Protein AF-L7X9Y3-F1 (afdb_monomer_lite)

pLDDT: mean 96.16, std 3.55, range [71.06, 98.62]

Structure (mmCIF, N/CA/C/O backbone):
data_AF-L7X9Y3-F1
#
_entry.id   AF-L7X9Y3-F1
#
loop_
_atom_site.group_PDB
_atom_site.id
_atom_site.type_symbol
_atom_site.label_atom_id
_atom_site.label_alt_id
_atom_site.label_comp_id
_atom_site.label_asym_id
_atom_site.label_entity_id
_atom_site.label_seq_id
_atom_site.pdbx_PDB_ins_code
_atom_site.Cartn_x
_atom_site.Cartn_y
_atom_site.Cartn_z
_atom_site.occupancy
_atom_site.B_iso_or_equiv
_atom_site.auth_seq_id
_atom_site.auth_comp_id
_atom_site.auth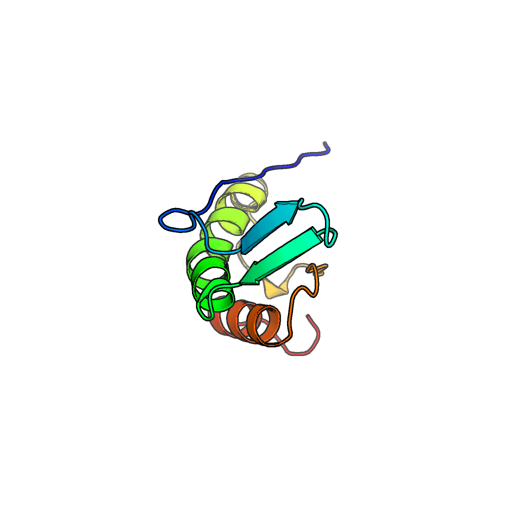_asym_id
_atom_site.auth_atom_id
_atom_site.pdbx_PDB_model_num
ATOM 1 N N . MET A 1 1 ? -12.412 19.292 9.569 1.00 71.06 1 MET A N 1
ATOM 2 C CA . MET A 1 1 ? -10.936 19.285 9.474 1.00 71.06 1 MET A CA 1
ATOM 3 C C . MET A 1 1 ? -10.571 18.357 8.327 1.00 71.06 1 MET A C 1
ATOM 5 O O . MET A 1 1 ? -11.237 17.340 8.194 1.00 71.06 1 MET A O 1
ATOM 9 N N . VAL A 1 2 ? -9.606 18.721 7.484 1.00 83.88 2 VAL A N 1
ATOM 10 C CA . VAL A 1 2 ? -9.106 17.878 6.384 1.00 83.88 2 VAL A CA 1
ATOM 11 C C . VAL A 1 2 ? -7.616 17.672 6.638 1.00 83.88 2 VAL A C 1
ATOM 13 O O . VAL A 1 2 ? -6.923 18.651 6.914 1.00 83.88 2 VAL A O 1
ATOM 16 N N . SER A 1 3 ? -7.142 16.429 6.602 1.00 88.56 3 SER A N 1
ATOM 17 C CA . SER A 1 3 ? -5.735 16.073 6.810 1.00 88.56 3 SER A CA 1
ATOM 18 C C . SER A 1 3 ? -5.248 15.134 5.708 1.00 88.56 3 SER A C 1
ATOM 20 O O . SER A 1 3 ? -6.030 14.404 5.102 1.00 88.56 3 SER A O 1
ATOM 22 N N . ALA A 1 4 ? -3.944 15.176 5.448 1.00 91.88 4 ALA A N 1
ATOM 23 C CA . ALA A 1 4 ? -3.242 14.258 4.564 1.00 91.88 4 ALA A CA 1
ATOM 24 C C . ALA A 1 4 ? -1.866 13.961 5.171 1.00 91.88 4 ALA A C 1
ATOM 26 O O . ALA A 1 4 ? -1.262 14.837 5.794 1.00 91.88 4 ALA A O 1
ATOM 27 N N . ALA A 1 5 ? -1.386 12.735 4.992 1.00 91.81 5 ALA A N 1
ATOM 28 C CA . ALA A 1 5 ? -0.078 12.292 5.452 1.00 91.81 5 ALA A CA 1
ATOM 29 C C . ALA A 1 5 ? 0.581 11.431 4.372 1.00 91.81 5 ALA A C 1
ATOM 31 O O . ALA A 1 5 ? -0.099 10.816 3.551 1.00 91.81 5 ALA A O 1
ATOM 32 N N . GLN A 1 6 ? 1.909 11.400 4.379 1.00 94.94 6 GLN A N 1
ATOM 33 C CA . GLN A 1 6 ? 2.717 10.546 3.517 1.00 94.94 6 GLN A CA 1
ATOM 34 C C . GLN A 1 6 ? 3.980 10.134 4.266 1.00 94.94 6 GLN A C 1
ATOM 36 O O . GLN A 1 6 ? 4.424 10.835 5.176 1.00 94.94 6 GLN A O 1
ATOM 41 N N . THR A 1 7 ? 4.578 9.022 3.858 1.00 95.94 7 THR A N 1
ATOM 42 C CA . THR A 1 7 ? 5.838 8.538 4.418 1.00 95.94 7 THR A CA 1
ATOM 43 C C . THR A 1 7 ? 6.673 7.872 3.329 1.00 95.94 7 THR A C 1
ATOM 45 O O . THR A 1 7 ? 6.128 7.393 2.334 1.00 95.94 7 THR A O 1
ATOM 48 N N . ILE A 1 8 ? 7.991 7.848 3.518 1.00 97.31 8 ILE A N 1
ATOM 49 C CA . ILE A 1 8 ? 8.905 7.023 2.724 1.00 97.31 8 ILE A CA 1
ATOM 50 C C . ILE A 1 8 ? 9.077 5.715 3.490 1.00 97.31 8 ILE A C 1
ATOM 52 O O . ILE A 1 8 ? 9.397 5.729 4.681 1.00 97.31 8 ILE A O 1
ATOM 56 N N . LEU A 1 9 ? 8.825 4.584 2.830 1.00 97.69 9 LEU A N 1
ATOM 57 C CA . LEU A 1 9 ? 8.921 3.289 3.491 1.00 97.69 9 LEU A CA 1
ATOM 58 C C . LEU A 1 9 ? 10.394 2.956 3.779 1.00 97.69 9 LEU A C 1
ATOM 60 O O . LEU A 1 9 ? 11.244 3.173 2.912 1.00 97.69 9 LEU A O 1
ATOM 64 N N . PRO A 1 10 ? 10.719 2.421 4.967 1.00 96.31 10 PRO A N 1
ATOM 65 C CA . PRO A 1 10 ? 12.067 1.941 5.238 1.00 96.31 10 PRO A CA 1
ATOM 66 C C . PRO A 1 10 ? 12.433 0.824 4.255 1.00 96.31 10 PRO A C 1
ATOM 68 O O . PRO A 1 10 ? 11.573 0.023 3.881 1.00 96.31 10 PRO A O 1
ATOM 71 N N . ASP A 1 11 ? 13.706 0.779 3.860 1.00 95.69 11 ASP A N 1
ATOM 72 C CA . ASP A 1 11 ? 14.269 -0.234 2.958 1.00 95.69 11 ASP A CA 1
ATOM 73 C C . ASP A 1 11 ? 13.584 -0.294 1.573 1.00 95.69 11 ASP A C 1
ATOM 75 O O . ASP A 1 11 ? 13.546 -1.350 0.942 1.00 95.69 11 ASP A O 1
ATOM 79 N N . SER A 1 12 ? 13.011 0.824 1.103 1.00 97.00 12 SER A N 1
ATOM 80 C CA . SER A 1 12 ? 12.272 0.891 -0.173 1.00 97.00 12 SER A CA 1
ATOM 81 C C . SER A 1 12 ? 13.019 1.569 -1.322 1.00 97.00 12 SER A C 1
ATOM 83 O O . SER A 1 12 ? 12.482 1.654 -2.430 1.00 97.00 12 SER A O 1
ATOM 85 N N . ASP A 1 13 ? 14.249 2.031 -1.089 1.00 96.00 13 ASP A N 1
ATOM 86 C CA . ASP A 1 13 ? 15.091 2.640 -2.116 1.00 96.00 13 ASP A CA 1
ATOM 87 C C . ASP A 1 13 ? 15.235 1.715 -3.336 1.00 96.00 13 ASP A C 1
ATOM 89 O O . ASP A 1 13 ? 15.597 0.543 -3.222 1.00 96.0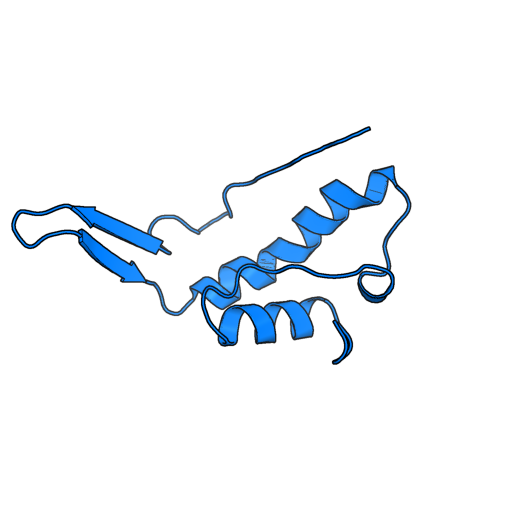0 13 ASP A O 1
ATOM 93 N N . GLY A 1 14 ? 14.917 2.244 -4.518 1.00 95.44 14 GLY A N 1
ATOM 94 C CA . GLY A 1 14 ? 14.972 1.510 -5.783 1.00 95.44 14 GLY A CA 1
ATOM 95 C C . GLY A 1 14 ? 13.883 0.449 -5.985 1.00 95.44 14 GLY A C 1
ATOM 96 O O . GLY A 1 14 ? 13.923 -0.293 -6.968 1.00 95.44 14 GLY A O 1
ATOM 97 N N . ALA A 1 15 ? 12.892 0.346 -5.089 1.00 96.88 15 ALA A N 1
ATOM 98 C CA . ALA A 1 15 ? 11.799 -0.616 -5.242 1.00 96.88 15 ALA A CA 1
ATOM 99 C C . ALA A 1 15 ? 10.929 -0.331 -6.478 1.00 96.88 15 ALA A C 1
ATOM 101 O O . ALA A 1 15 ? 10.459 -1.262 -7.138 1.00 96.88 15 ALA A O 1
ATOM 102 N N . ILE A 1 16 ? 10.742 0.951 -6.794 1.00 96.50 16 ILE A N 1
ATOM 103 C CA . ILE A 1 16 ? 10.071 1.447 -7.996 1.00 96.50 16 ILE A CA 1
ATOM 104 C C . ILE A 1 16 ? 10.920 2.587 -8.554 1.00 96.50 16 ILE A C 1
ATOM 106 O O . ILE A 1 16 ? 10.896 3.689 -8.013 1.00 96.50 16 ILE A O 1
ATOM 110 N N . ASP A 1 17 ? 11.620 2.332 -9.655 1.00 95.81 17 ASP A N 1
ATOM 111 C CA . ASP A 1 17 ? 12.459 3.324 -10.322 1.00 95.81 17 ASP A CA 1
ATOM 112 C C . ASP A 1 17 ? 11.980 3.607 -11.742 1.00 95.81 17 ASP A C 1
ATOM 114 O O . ASP A 1 17 ? 11.593 2.710 -12.496 1.00 95.81 17 ASP A O 1
ATOM 118 N N . GLY A 1 18 ? 12.063 4.877 -12.130 1.00 96.25 18 GLY A N 1
ATOM 119 C CA . GLY A 1 18 ? 11.835 5.345 -13.491 1.00 96.25 18 GLY A CA 1
ATOM 120 C C . GLY A 1 18 ? 13.079 6.052 -14.014 1.00 96.25 18 GLY A C 1
ATOM 121 O O . GLY A 1 18 ? 13.518 7.045 -13.443 1.00 96.25 18 GLY A O 1
ATOM 122 N N . HIS A 1 19 ? 13.647 5.572 -15.117 1.00 96.50 19 HIS A N 1
ATOM 123 C CA . HIS A 1 19 ? 14.788 6.200 -15.778 1.00 96.50 19 HIS A CA 1
ATOM 124 C C . HIS A 1 19 ? 14.356 6.768 -17.129 1.00 96.50 19 HIS A C 1
ATOM 126 O O . HIS A 1 19 ? 14.040 6.011 -18.053 1.00 96.50 19 HIS A O 1
ATOM 132 N N . LEU A 1 20 ? 14.375 8.098 -17.251 1.00 97.44 20 LEU A N 1
ATOM 133 C CA . LEU A 1 20 ? 14.156 8.790 -18.518 1.00 97.44 20 LEU A CA 1
ATOM 134 C C . LEU A 1 20 ? 15.442 8.762 -19.350 1.00 97.44 20 LEU A C 1
ATOM 136 O O . LEU A 1 20 ? 16.497 9.212 -18.901 1.00 97.44 20 LEU A O 1
ATOM 140 N N . ARG A 1 21 ? 15.353 8.207 -20.557 1.00 95.62 21 ARG A N 1
ATOM 141 C CA . ARG A 1 21 ? 16.455 8.081 -21.518 1.00 95.62 21 ARG A CA 1
ATOM 142 C C . ARG A 1 21 ? 15.969 8.483 -22.910 1.00 95.62 21 ARG A C 1
ATOM 144 O O . ARG A 1 21 ? 14.789 8.757 -23.103 1.00 95.62 21 ARG A O 1
ATOM 151 N N . GLU A 1 22 ? 16.858 8.475 -23.899 1.00 97.50 22 GLU A N 1
ATOM 152 C CA . GLU A 1 22 ? 16.497 8.760 -25.301 1.00 97.50 22 GLU A CA 1
ATOM 153 C C . GLU A 1 22 ? 15.414 7.812 -25.840 1.00 97.50 22 GLU A C 1
ATOM 155 O O . GLU A 1 22 ? 14.597 8.197 -26.669 1.00 97.50 22 GLU A O 1
ATOM 160 N N . VAL A 1 23 ? 15.359 6.586 -25.309 1.00 96.19 23 VAL A N 1
ATOM 161 C CA . VAL A 1 23 ? 14.333 5.577 -25.620 1.00 96.19 23 VAL A CA 1
ATOM 162 C C . VAL A 1 23 ? 13.006 5.791 -24.875 1.00 96.19 23 VAL A C 1
ATOM 164 O O . VAL A 1 23 ? 12.119 4.944 -24.941 1.00 96.19 23 VAL A O 1
ATOM 167 N N . GLY A 1 24 ? 12.858 6.901 -24.152 1.00 97.44 24 GLY A N 1
ATOM 168 C CA . GLY A 1 24 ? 11.695 7.209 -23.326 1.00 97.44 24 GLY A CA 1
ATOM 169 C C . GLY A 1 24 ? 11.871 6.815 -21.858 1.00 97.44 24 GLY A C 1
ATOM 170 O O . GLY A 1 24 ? 12.987 6.727 -21.339 1.00 97.44 24 GLY A O 1
ATOM 171 N N . LEU A 1 25 ? 10.745 6.631 -21.165 1.00 97.56 25 LEU A N 1
ATOM 172 C CA . LEU A 1 25 ? 10.712 6.281 -19.746 1.00 97.56 25 LEU A CA 1
ATOM 173 C C . LEU A 1 25 ? 10.782 4.762 -19.572 1.00 97.56 25 LEU A C 1
ATOM 175 O O . LEU A 1 25 ? 9.889 4.033 -19.997 1.00 97.56 25 LEU A O 1
ATOM 179 N N . THR A 1 26 ? 11.847 4.295 -18.928 1.00 96.56 26 THR A N 1
ATOM 180 C CA . THR A 1 26 ? 12.040 2.881 -18.580 1.00 96.56 26 THR A CA 1
ATOM 181 C C . THR A 1 26 ? 11.771 2.674 -17.096 1.00 96.56 26 THR A C 1
ATOM 183 O O . THR A 1 26 ? 12.240 3.464 -16.281 1.00 96.56 26 THR A O 1
ATOM 186 N N . PHE A 1 27 ? 11.031 1.625 -16.740 1.00 94.06 27 PHE A N 1
ATOM 187 C CA . PHE A 1 27 ? 10.681 1.323 -15.352 1.00 94.06 27 PHE A CA 1
ATOM 188 C C . PHE A 1 27 ? 11.413 0.081 -14.853 1.00 94.06 27 PHE A C 1
ATOM 190 O O . PHE A 1 27 ? 11.543 -0.902 -15.584 1.00 94.06 27 PHE A O 1
ATOM 197 N N . HIS A 1 28 ? 11.839 0.119 -13.596 1.00 94.00 28 HIS A N 1
ATOM 198 C CA . HIS A 1 28 ? 12.366 -1.024 -12.862 1.00 94.00 28 HIS A CA 1
ATOM 199 C C . HIS A 1 28 ? 11.512 -1.211 -11.611 1.00 94.00 28 HIS A C 1
ATOM 201 O O . HIS A 1 28 ? 11.355 -0.290 -10.816 1.00 94.00 28 HIS A O 1
ATOM 207 N N . LEU A 1 29 ? 10.927 -2.398 -11.468 1.00 94.44 29 LEU A N 1
ATOM 208 C CA . LEU A 1 29 ? 10.061 -2.747 -10.347 1.00 94.44 29 LEU A CA 1
ATOM 209 C C . LEU A 1 29 ? 10.652 -3.962 -9.643 1.00 94.44 29 LEU A C 1
ATOM 211 O O . LEU A 1 29 ? 10.829 -5.018 -10.264 1.00 94.44 29 LEU A O 1
ATOM 215 N N . LEU A 1 30 ? 10.943 -3.832 -8.352 1.00 93.31 30 LEU A N 1
ATOM 216 C CA . LEU A 1 30 ? 11.303 -4.982 -7.535 1.00 93.31 30 LEU A CA 1
ATOM 217 C C . LEU A 1 30 ? 10.069 -5.852 -7.298 1.00 93.31 30 LEU A C 1
ATOM 219 O O . LEU A 1 30 ? 8.963 -5.370 -7.061 1.00 93.31 30 LEU A O 1
ATOM 223 N N . LYS A 1 31 ? 10.272 -7.171 -7.309 1.00 92.88 31 LYS A N 1
ATOM 224 C CA . LYS A 1 31 ? 9.196 -8.140 -7.050 1.00 92.88 31 LYS A CA 1
ATOM 225 C C . LYS A 1 31 ? 8.590 -8.000 -5.650 1.00 92.88 31 LYS A C 1
ATOM 227 O O . LYS A 1 31 ? 7.464 -8.432 -5.444 1.00 92.88 31 LYS A O 1
ATOM 232 N N . ASP A 1 32 ? 9.336 -7.412 -4.717 1.00 94.44 32 ASP A N 1
ATOM 233 C CA . ASP A 1 32 ? 8.968 -7.312 -3.303 1.00 94.44 32 ASP A CA 1
ATOM 234 C C . ASP A 1 32 ? 8.180 -6.037 -2.944 1.00 94.44 32 ASP A C 1
ATOM 236 O O . ASP A 1 32 ? 7.844 -5.813 -1.786 1.00 94.44 32 ASP A O 1
ATOM 240 N N . VAL A 1 33 ? 7.822 -5.204 -3.931 1.00 97.44 33 VAL A N 1
ATOM 241 C CA . VAL A 1 33 ? 6.981 -4.010 -3.713 1.00 97.44 33 VAL A CA 1
ATOM 242 C C . VAL A 1 33 ? 5.699 -4.313 -2.909 1.00 97.44 33 VAL A C 1
ATOM 244 O O . VAL A 1 33 ? 5.423 -3.573 -1.963 1.00 97.44 33 VAL A O 1
ATOM 247 N N . PRO A 1 34 ? 4.927 -5.387 -3.192 1.00 98.00 34 PRO A N 1
ATOM 248 C CA . PRO A 1 34 ? 3.762 -5.738 -2.375 1.00 98.00 34 PRO A CA 1
ATOM 249 C C . PRO A 1 34 ? 4.096 -6.004 -0.901 1.00 98.00 34 PRO A C 1
ATOM 251 O O . PRO A 1 34 ? 3.364 -5.557 -0.016 1.00 98.00 34 PRO A O 1
ATOM 254 N N . GLY A 1 35 ? 5.224 -6.673 -0.638 1.00 97.62 35 GLY A N 1
ATOM 255 C CA . GLY A 1 35 ? 5.699 -6.978 0.711 1.00 97.62 35 GLY A CA 1
ATOM 256 C C . GLY A 1 35 ? 6.094 -5.719 1.477 1.00 97.62 35 GLY A C 1
ATOM 257 O O . GLY A 1 35 ? 5.722 -5.551 2.639 1.00 97.62 35 GLY A O 1
ATOM 258 N N . LEU A 1 36 ? 6.780 -4.786 0.812 1.00 97.75 36 LEU A N 1
ATOM 259 C CA . LEU A 1 36 ? 7.136 -3.490 1.394 1.00 97.75 36 LEU A CA 1
ATOM 260 C C . LEU A 1 36 ? 5.894 -2.680 1.784 1.00 97.75 36 LEU A C 1
ATOM 262 O O . LEU A 1 36 ? 5.840 -2.139 2.890 1.00 97.75 36 LEU A O 1
ATOM 266 N N . ILE A 1 37 ? 4.882 -2.621 0.914 1.00 98.12 37 ILE A N 1
ATOM 267 C CA . ILE A 1 37 ? 3.641 -1.881 1.184 1.00 98.12 37 ILE A CA 1
ATOM 268 C C . ILE A 1 37 ? 2.871 -2.526 2.341 1.00 98.12 37 ILE A C 1
ATOM 270 O O . ILE A 1 37 ? 2.546 -1.846 3.317 1.00 98.12 37 ILE A O 1
ATOM 274 N N . SER A 1 38 ? 2.618 -3.835 2.276 1.00 97.62 38 SER A N 1
ATOM 275 C CA . SER A 1 38 ? 1.844 -4.542 3.304 1.00 97.62 38 SER A CA 1
ATOM 276 C C . SER A 1 38 ? 2.538 -4.516 4.671 1.00 97.62 38 SER A C 1
ATOM 278 O O . SER A 1 38 ? 1.890 -4.296 5.692 1.00 97.62 38 SER A O 1
ATOM 280 N N . LYS A 1 39 ? 3.871 -4.615 4.732 1.00 97.69 39 LYS A N 1
ATOM 281 C CA . LYS A 1 39 ? 4.626 -4.488 5.991 1.00 97.69 39 LYS A CA 1
ATOM 282 C C . LYS A 1 39 ? 4.381 -3.153 6.707 1.00 97.69 39 LYS A C 1
ATOM 284 O O . LYS A 1 39 ? 4.448 -3.116 7.934 1.00 97.69 39 LYS A O 1
ATOM 289 N N . ASN A 1 40 ? 4.111 -2.073 5.971 1.00 97.88 40 ASN A N 1
ATOM 290 C CA . ASN A 1 40 ? 4.073 -0.715 6.519 1.00 97.88 40 ASN A CA 1
ATOM 291 C C . ASN A 1 40 ? 2.674 -0.077 6.582 1.00 97.88 40 ASN A C 1
ATOM 293 O O . ASN A 1 40 ? 2.505 0.902 7.309 1.00 97.88 40 ASN A O 1
ATOM 297 N N . ILE A 1 41 ? 1.676 -0.609 5.866 1.00 97.94 41 ILE A N 1
ATOM 298 C CA . ILE A 1 41 ? 0.345 0.017 5.741 1.00 97.94 41 ILE A CA 1
ATOM 299 C C . ILE A 1 41 ? -0.351 0.252 7.090 1.00 97.94 41 ILE A C 1
ATOM 301 O O . ILE A 1 41 ? -0.942 1.306 7.306 1.00 97.94 41 ILE A O 1
ATOM 305 N N . GLU A 1 42 ? -0.234 -0.694 8.022 1.00 97.81 42 GLU A N 1
ATOM 306 C CA . GLU A 1 42 ? -0.884 -0.630 9.337 1.00 97.81 42 GLU A CA 1
ATOM 307 C C . GLU A 1 42 ? -0.420 0.587 10.144 1.00 97.81 42 GLU A C 1
ATOM 309 O O . GLU A 1 42 ? -1.244 1.317 10.688 1.00 97.81 42 GLU A O 1
ATOM 314 N N . LYS A 1 43 ? 0.884 0.890 10.118 1.00 97.44 43 LYS A N 1
ATOM 315 C CA . LYS A 1 43 ? 1.439 2.075 10.782 1.00 97.44 43 LYS A CA 1
ATOM 316 C C . LYS A 1 43 ? 0.837 3.367 10.224 1.00 97.44 43 LYS A C 1
ATOM 318 O O . LYS A 1 43 ? 0.487 4.258 10.992 1.00 97.44 43 LYS A O 1
ATOM 323 N N . SER A 1 44 ? 0.690 3.472 8.902 1.00 97.25 44 SER A N 1
ATOM 324 C CA . SER A 1 44 ? 0.078 4.650 8.275 1.00 97.25 44 SER A CA 1
ATOM 325 C C . SER A 1 44 ? -1.390 4.823 8.674 1.00 97.25 44 SER A C 1
ATOM 327 O O . SER A 1 44 ? -1.833 5.952 8.889 1.00 97.25 44 SER A O 1
ATOM 329 N N . LEU A 1 45 ? -2.139 3.725 8.814 1.00 97.31 45 LEU A N 1
ATOM 330 C CA . LEU A 1 45 ? -3.522 3.773 9.293 1.00 97.31 45 LEU A CA 1
ATOM 331 C C . LEU A 1 45 ? -3.591 4.181 10.762 1.00 97.31 45 LEU A C 1
ATOM 333 O O . LEU A 1 45 ? -4.379 5.057 11.108 1.00 97.31 45 LEU A O 1
ATOM 337 N N . GLU A 1 46 ? -2.752 3.602 11.620 1.00 97.19 46 GLU A N 1
ATOM 338 C CA . GLU A 1 46 ? -2.687 3.978 13.032 1.00 97.19 46 GLU A CA 1
ATOM 339 C C . GLU A 1 46 ? -2.373 5.468 13.200 1.00 97.19 46 GLU A C 1
ATOM 341 O O . GLU A 1 46 ? -3.064 6.160 13.946 1.00 97.19 46 GLU A O 1
ATOM 346 N N . GLU A 1 47 ? -1.384 5.996 12.479 1.00 96.06 47 GLU A N 1
ATOM 347 C CA . GLU A 1 47 ? -1.026 7.418 12.536 1.00 96.06 47 GLU A CA 1
ATOM 348 C C . GLU A 1 47 ? -2.179 8.329 12.079 1.00 96.06 47 GLU A C 1
ATOM 350 O O . GLU A 1 47 ? -2.422 9.370 12.695 1.00 96.06 47 GLU A O 1
ATOM 355 N N . ALA A 1 48 ? -2.925 7.928 11.045 1.00 95.69 48 ALA A N 1
ATOM 356 C CA . ALA A 1 48 ? -4.044 8.705 10.518 1.00 95.69 48 ALA A CA 1
A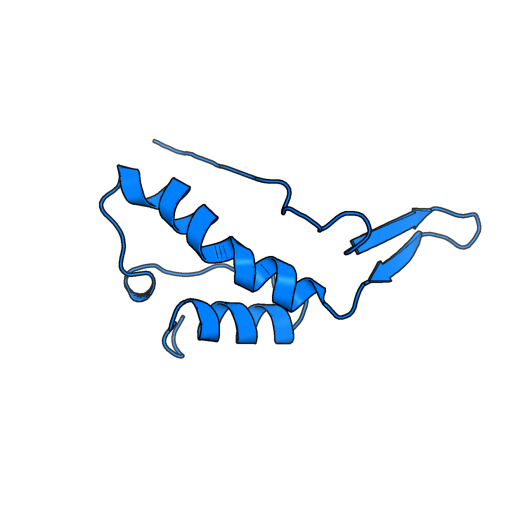TOM 357 C C . ALA A 1 48 ? -5.310 8.634 11.395 1.00 95.69 48 ALA A C 1
ATOM 359 O O . ALA A 1 48 ? -5.993 9.644 11.581 1.00 95.69 48 ALA A O 1
ATOM 360 N N . PHE A 1 49 ? -5.634 7.456 11.932 1.00 96.19 49 PHE A N 1
ATOM 361 C CA . PHE A 1 49 ? -6.943 7.163 12.526 1.00 96.19 49 PHE A CA 1
ATOM 362 C C . PHE A 1 49 ? -6.943 7.074 14.056 1.00 96.19 49 PHE A C 1
ATOM 364 O O . PHE A 1 49 ? -7.998 7.268 14.669 1.00 96.19 49 PHE A O 1
ATOM 371 N N . LYS A 1 50 ? -5.786 6.896 14.708 1.00 95.00 50 LYS A N 1
ATOM 372 C CA . LYS A 1 50 ? -5.684 6.919 16.178 1.00 95.00 50 LYS A CA 1
ATOM 373 C C . LYS A 1 50 ? -6.200 8.223 16.806 1.00 95.00 50 LYS A C 1
ATOM 375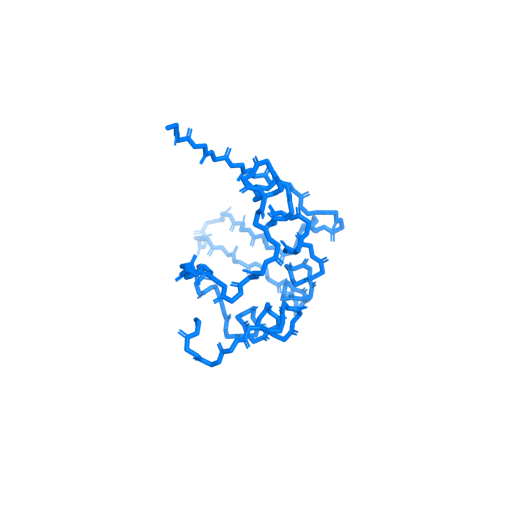 O O . LYS A 1 50 ? -6.918 8.123 17.800 1.00 95.00 50 LYS A O 1
ATOM 380 N N . PRO A 1 51 ? -5.944 9.430 16.252 1.00 94.94 51 PRO A N 1
ATOM 381 C CA . PRO A 1 51 ? -6.535 10.668 16.773 1.00 94.94 51 PRO A CA 1
ATOM 382 C C . PRO A 1 51 ? -8.067 10.716 16.671 1.00 94.94 51 PRO A C 1
ATOM 384 O O . PRO A 1 51 ? -8.704 11.489 17.382 1.00 94.94 51 PRO A O 1
ATOM 387 N N . LEU A 1 52 ? -8.654 9.895 15.794 1.00 95.25 52 LEU A N 1
ATOM 388 C CA . LEU A 1 52 ? -10.100 9.764 15.600 1.00 95.25 52 LEU A CA 1
ATOM 389 C C . LEU A 1 52 ? -10.705 8.620 16.432 1.00 95.25 52 LEU A C 1
ATOM 391 O O . LEU A 1 52 ? -11.917 8.425 16.397 1.00 95.25 52 LEU A O 1
ATOM 395 N N . GLY A 1 53 ? -9.883 7.861 17.167 1.00 97.25 53 GLY A N 1
ATOM 396 C CA . GLY A 1 53 ? -10.328 6.705 17.948 1.00 97.25 53 GLY A CA 1
ATOM 397 C C . GLY A 1 53 ? -10.770 5.506 17.103 1.00 97.25 53 GLY A C 1
ATOM 398 O O . GLY A 1 53 ? -11.499 4.655 17.606 1.00 97.25 53 GLY A O 1
ATOM 399 N N . ILE A 1 54 ? -10.358 5.433 15.833 1.00 97.56 54 ILE A N 1
ATOM 400 C CA . ILE A 1 54 ? -10.694 4.328 14.927 1.00 97.56 54 ILE A CA 1
ATOM 401 C C . ILE A 1 54 ? -9.527 3.338 14.889 1.00 97.56 54 ILE A C 1
ATOM 403 O O . ILE A 1 54 ? -8.390 3.718 14.617 1.00 97.56 54 ILE A O 1
ATOM 407 N N . SER A 1 55 ? -9.829 2.064 15.139 1.00 97.56 55 SER A N 1
ATOM 408 C CA . SER A 1 55 ? -8.874 0.949 15.059 1.00 97.56 55 SER A CA 1
ATOM 409 C C . SER A 1 55 ? -9.430 -0.289 14.344 1.00 97.56 55 SER A C 1
ATOM 411 O O . SER A 1 55 ? -8.702 -1.255 14.151 1.00 97.56 55 SER A O 1
ATOM 413 N N . ASP A 1 56 ? -10.715 -0.286 13.967 1.00 98.19 56 ASP A N 1
ATOM 414 C CA . ASP A 1 56 ? -11.310 -1.321 13.116 1.00 98.19 56 ASP A CA 1
ATOM 415 C C . ASP A 1 56 ? -11.267 -0.874 11.652 1.00 98.19 56 ASP A C 1
ATOM 417 O O . ASP A 1 56 ? -12.085 -0.065 11.202 1.00 98.19 56 ASP A O 1
ATOM 421 N N . TRP A 1 57 ? -10.329 -1.435 10.893 1.00 98.44 57 TRP A N 1
ATOM 422 C CA . TRP A 1 57 ? -10.147 -1.156 9.468 1.00 98.44 57 TRP A CA 1
ATOM 423 C C . TRP A 1 57 ? -11.357 -1.553 8.614 1.00 98.44 57 TRP A C 1
ATOM 425 O O . TRP A 1 57 ? -11.583 -0.967 7.552 1.00 98.44 57 TRP A O 1
ATOM 435 N N . ASN A 1 58 ? -12.190 -2.480 9.100 1.00 98.62 58 ASN A N 1
ATOM 436 C CA . ASN A 1 58 ? -13.428 -2.879 8.441 1.00 98.62 58 ASN A CA 1
ATOM 437 C C . ASN A 1 58 ? -14.606 -1.929 8.720 1.00 98.62 58 ASN A C 1
ATOM 439 O O . ASN A 1 58 ? -15.667 -2.082 8.112 1.00 98.62 58 ASN A O 1
ATOM 443 N N . SER A 1 59 ? -14.447 -0.924 9.581 1.00 98.25 59 SER A N 1
ATOM 444 C CA . SER A 1 59 ? -15.442 0.146 9.750 1.00 98.25 59 SER A CA 1
ATOM 445 C C . SER A 1 59 ? -15.323 1.247 8.684 1.00 9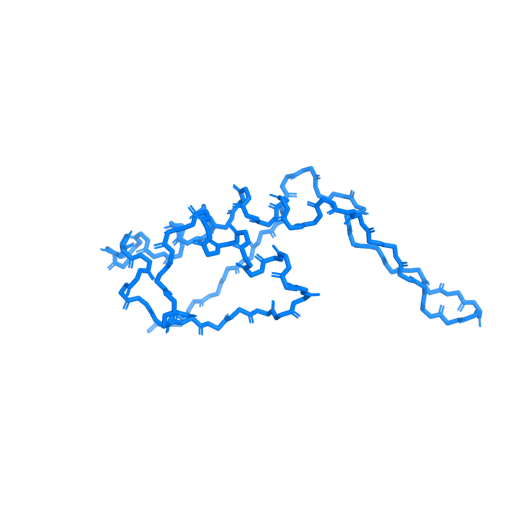8.25 59 SER A C 1
ATOM 447 O O . SER A 1 59 ? -16.249 2.036 8.500 1.00 98.25 59 SER A O 1
ATOM 449 N N . LEU A 1 60 ? -14.206 1.274 7.947 1.00 97.81 60 LEU A N 1
ATOM 450 C CA . LEU A 1 60 ? -13.899 2.268 6.921 1.00 97.81 60 LEU A CA 1
ATOM 451 C C . LEU A 1 60 ? -14.382 1.827 5.530 1.00 97.81 60 LEU A C 1
ATOM 453 O O . LEU A 1 60 ? -14.532 0.631 5.255 1.00 97.81 60 LEU A O 1
ATOM 457 N N . PHE A 1 61 ? -14.608 2.800 4.645 1.00 97.75 61 PHE A N 1
ATOM 458 C CA . PHE A 1 61 ? -14.605 2.562 3.199 1.00 97.75 61 PHE A CA 1
ATOM 459 C C . PHE A 1 61 ? -13.175 2.721 2.674 1.00 97.75 61 PHE A C 1
ATOM 461 O O . PHE A 1 61 ? -12.391 3.483 3.245 1.00 97.75 61 PHE A O 1
ATOM 468 N N . TRP A 1 62 ? -12.842 2.022 1.593 1.00 98.00 62 TRP A N 1
ATOM 469 C CA . TRP A 1 62 ? -11.485 1.972 1.063 1.00 98.00 62 TRP A CA 1
ATOM 470 C C . TRP A 1 62 ? -11.419 2.504 -0.364 1.00 98.00 62 TRP A C 1
ATOM 472 O O . TRP A 1 62 ? -12.299 2.282 -1.191 1.00 98.00 62 TRP A O 1
ATOM 482 N N . ILE A 1 63 ? -10.347 3.241 -0.638 1.00 97.25 63 ILE A N 1
ATOM 483 C CA . ILE A 1 63 ? -9.913 3.606 -1.984 1.00 97.25 63 ILE A CA 1
ATOM 484 C C . ILE A 1 63 ? -8.407 3.374 -1.988 1.00 97.25 63 ILE A C 1
ATOM 486 O O . ILE A 1 63 ? -7.648 4.163 -1.425 1.00 97.25 63 ILE A O 1
ATOM 490 N N . ALA A 1 64 ? -7.979 2.274 -2.595 1.00 96.31 64 ALA A N 1
ATOM 491 C CA . ALA A 1 64 ? -6.572 1.941 -2.755 1.00 96.31 64 ALA A CA 1
ATOM 492 C C . ALA A 1 64 ? -6.146 2.185 -4.205 1.00 96.31 64 ALA A C 1
ATOM 494 O O . ALA A 1 64 ? -6.893 1.897 -5.140 1.00 96.31 64 ALA A O 1
ATOM 495 N N . HIS A 1 65 ? -4.937 2.711 -4.410 1.00 97.50 65 HIS A N 1
ATOM 496 C CA . HIS A 1 65 ? -4.371 2.789 -5.753 1.00 97.50 65 HIS A CA 1
ATOM 497 C C . HIS A 1 65 ? -4.043 1.369 -6.256 1.00 97.50 65 HIS A C 1
ATOM 499 O O . HIS A 1 65 ? -3.227 0.689 -5.627 1.00 97.50 65 HIS A O 1
ATOM 505 N N . PRO A 1 66 ? -4.618 0.909 -7.384 1.00 94.88 66 PRO A N 1
ATOM 506 C CA . PRO A 1 66 ? -4.453 -0.465 -7.851 1.00 94.88 66 PRO A CA 1
ATOM 507 C C . PRO A 1 66 ? -3.159 -0.626 -8.668 1.00 94.88 66 PRO A C 1
ATOM 509 O O . PRO A 1 66 ? -3.197 -0.947 -9.853 1.00 94.88 66 PRO A O 1
ATOM 512 N N . GLY A 1 67 ? -2.000 -0.396 -8.041 1.00 93.06 67 GLY A N 1
ATOM 513 C CA . GLY A 1 67 ? -0.689 -0.512 -8.704 1.00 93.06 67 GLY A CA 1
ATOM 514 C C . GLY A 1 67 ? -0.364 -1.935 -9.193 1.00 93.06 67 GLY A C 1
ATOM 515 O O . GLY A 1 67 ? 0.428 -2.113 -10.115 1.00 93.06 67 GLY A O 1
ATOM 516 N N . GLY A 1 68 ? -1.001 -2.949 -8.603 1.00 95.00 68 GLY A N 1
ATOM 517 C CA . GLY A 1 68 ? -0.962 -4.347 -9.027 1.00 95.00 68 GLY A CA 1
ATOM 518 C C . GLY A 1 68 ? -1.784 -5.234 -8.080 1.00 95.00 68 GLY A C 1
ATOM 519 O O . GLY A 1 68 ? -1.921 -4.882 -6.908 1.00 95.00 68 GLY A O 1
ATOM 520 N N . PRO A 1 69 ? -2.314 -6.383 -8.546 1.00 96.88 69 PRO A N 1
ATOM 521 C CA . PRO A 1 69 ? -3.221 -7.224 -7.754 1.00 96.88 69 PRO A CA 1
ATOM 522 C C . PRO A 1 69 ? -2.582 -7.714 -6.449 1.00 96.88 69 PRO A C 1
ATOM 524 O O . PRO A 1 69 ? -3.174 -7.579 -5.388 1.00 96.88 69 PRO A O 1
ATOM 527 N N . ALA A 1 70 ? -1.313 -8.134 -6.497 1.00 97.69 70 ALA A N 1
ATOM 528 C CA . ALA A 1 70 ? -0.597 -8.622 -5.318 1.00 97.69 70 ALA A CA 1
ATOM 529 C C . ALA A 1 70 ? -0.463 -7.580 -4.191 1.00 97.69 70 ALA A C 1
ATOM 531 O O . ALA A 1 70 ? -0.311 -7.960 -3.034 1.00 97.69 70 ALA A O 1
ATOM 532 N N . ILE A 1 71 ? -0.493 -6.278 -4.509 1.00 97.75 71 ILE A N 1
ATOM 533 C CA . ILE A 1 71 ? -0.478 -5.220 -3.489 1.00 97.75 71 ILE A CA 1
ATOM 534 C C . ILE A 1 71 ? -1.801 -5.235 -2.723 1.00 97.75 71 ILE A C 1
ATOM 536 O O . ILE A 1 71 ? -1.782 -5.216 -1.496 1.00 97.75 71 ILE A O 1
ATOM 540 N N . LEU A 1 72 ? -2.927 -5.288 -3.443 1.00 98.06 72 LEU A N 1
ATOM 541 C CA . LEU A 1 72 ? -4.259 -5.317 -2.840 1.00 98.06 72 LEU A CA 1
ATOM 542 C C . LEU A 1 72 ? -4.435 -6.586 -2.005 1.00 98.06 72 LEU A C 1
ATOM 544 O O . LEU A 1 72 ? -4.694 -6.476 -0.810 1.00 98.06 72 LEU A O 1
ATOM 548 N N . ASP A 1 73 ? -4.130 -7.753 -2.582 1.00 98.12 73 ASP A N 1
ATOM 549 C CA . ASP A 1 73 ? -4.232 -9.046 -1.896 1.00 98.12 73 ASP A CA 1
ATOM 550 C C . ASP A 1 73 ? -3.454 -9.041 -0.568 1.00 98.12 73 ASP A C 1
ATOM 552 O O . ASP A 1 73 ? -3.955 -9.453 0.478 1.00 98.12 73 ASP A O 1
ATOM 556 N N . GLN A 1 74 ? -2.208 -8.550 -0.575 1.00 98.38 74 GLN A N 1
ATOM 557 C CA . GLN A 1 74 ? -1.386 -8.537 0.635 1.00 98.38 74 GLN A CA 1
ATOM 558 C C . GLN A 1 74 ? -1.835 -7.493 1.659 1.00 98.38 74 GLN A C 1
ATOM 560 O O . GLN A 1 74 ? -1.701 -7.745 2.857 1.00 98.38 74 GLN A O 1
ATOM 565 N N . VAL A 1 75 ? -2.353 -6.340 1.230 1.00 98.31 75 VAL A N 1
ATOM 566 C CA . VAL A 1 75 ? -2.924 -5.335 2.141 1.00 98.31 75 VAL A CA 1
ATOM 567 C C . VAL A 1 75 ? -4.185 -5.880 2.811 1.00 98.31 75 VAL A C 1
ATOM 569 O O . VAL A 1 75 ? -4.299 -5.797 4.035 1.00 98.31 75 VAL A O 1
ATOM 572 N N . GLU A 1 76 ? -5.084 -6.491 2.041 1.00 98.31 76 GLU A N 1
ATOM 573 C CA . GLU A 1 76 ? -6.302 -7.126 2.550 1.00 98.31 76 GLU A CA 1
ATOM 574 C C . GLU A 1 76 ? -5.975 -8.218 3.572 1.00 98.31 76 GLU A C 1
ATOM 576 O O . GLU A 1 76 ? -6.501 -8.195 4.688 1.00 98.31 76 GLU A O 1
ATOM 581 N N . ILE A 1 77 ? -5.040 -9.118 3.241 1.00 98.38 77 ILE A N 1
ATOM 582 C CA . ILE A 1 77 ? -4.577 -10.180 4.146 1.00 98.38 77 ILE A CA 1
ATOM 583 C C . ILE A 1 77 ? -3.960 -9.589 5.416 1.00 98.38 77 ILE A C 1
ATOM 585 O O . ILE A 1 77 ? -4.292 -10.016 6.523 1.00 98.38 77 ILE A O 1
ATOM 589 N N . LYS A 1 78 ? -3.059 -8.609 5.276 1.00 98.44 78 LYS A N 1
ATOM 590 C CA . LYS A 1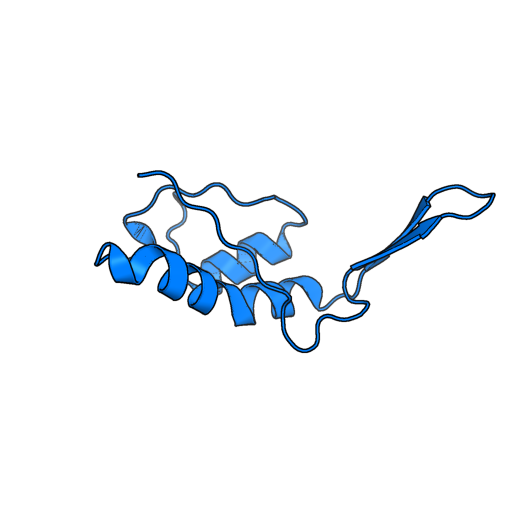 78 ? -2.328 -8.008 6.399 1.00 98.44 78 LYS A CA 1
ATOM 591 C C . LYS A 1 78 ? -3.261 -7.338 7.405 1.00 98.44 78 LYS A C 1
ATOM 593 O O . LYS A 1 78 ? -3.003 -7.417 8.605 1.00 98.44 78 LYS A O 1
ATOM 598 N N . LEU A 1 79 ? -4.299 -6.666 6.920 1.00 98.25 79 LEU A N 1
ATOM 599 C CA . LEU A 1 79 ? -5.238 -5.905 7.743 1.00 98.25 79 LEU A CA 1
ATOM 600 C C . LEU A 1 79 ? -6.482 -6.713 8.138 1.00 98.25 79 LEU A C 1
ATOM 602 O O . LEU A 1 79 ? -7.298 -6.220 8.917 1.00 98.25 79 LEU A O 1
ATOM 606 N N . GLY A 1 80 ? -6.645 -7.928 7.605 1.00 98.31 80 GLY A N 1
ATOM 607 C CA . GLY A 1 80 ? -7.842 -8.740 7.810 1.00 98.31 80 GLY A CA 1
ATOM 608 C C . GLY A 1 80 ? -9.098 -8.064 7.257 1.00 98.31 80 GLY A C 1
ATOM 609 O O . GLY A 1 80 ? -10.139 -8.050 7.924 1.00 98.31 80 GLY A O 1
ATOM 610 N N . LEU A 1 81 ? -8.994 -7.445 6.077 1.00 98.56 81 LEU A N 1
ATOM 611 C CA . LEU A 1 81 ? -10.141 -6.818 5.426 1.00 98.56 81 LEU A CA 1
ATOM 612 C C . LEU A 1 81 ? -11.126 -7.885 4.943 1.00 98.56 81 LEU A C 1
ATOM 614 O O . LEU A 1 81 ? -10.747 -8.975 4.514 1.00 98.56 81 LEU A O 1
ATOM 618 N N . LYS A 1 82 ? -12.415 -7.572 5.043 1.00 98.50 82 LYS A N 1
ATOM 619 C CA . LYS A 1 82 ? -13.476 -8.396 4.469 1.00 98.50 82 LYS A CA 1
ATOM 620 C C . LYS A 1 82 ? -13.566 -8.165 2.960 1.00 98.50 82 LYS A C 1
ATOM 622 O O . LYS A 1 82 ? -13.177 -7.114 2.470 1.00 98.50 82 LYS A O 1
ATOM 627 N N . ALA A 1 83 ? -14.142 -9.130 2.248 1.00 97.06 83 ALA A N 1
ATOM 628 C CA . ALA A 1 83 ? -14.216 -9.130 0.786 1.00 97.06 83 ALA A CA 1
ATOM 629 C C . ALA A 1 83 ? -14.999 -7.945 0.187 1.00 97.06 83 ALA A C 1
ATOM 631 O O . ALA A 1 83 ? -14.852 -7.652 -0.993 1.00 97.06 83 ALA A O 1
ATOM 632 N N . GLU A 1 84 ? -15.862 -7.289 0.966 1.00 96.38 84 GLU A N 1
ATOM 633 C CA . GLU A 1 84 ? -16.592 -6.093 0.538 1.00 96.38 84 GLU A CA 1
ATOM 634 C C . GLU A 1 84 ? -15.797 -4.778 0.649 1.00 96.38 84 GLU A C 1
ATOM 636 O O . GLU A 1 84 ? -16.376 -3.712 0.417 1.00 96.38 84 GLU A O 1
ATOM 641 N N . LYS A 1 85 ? -14.535 -4.831 1.088 1.00 95.62 85 LYS A N 1
ATOM 642 C CA . LYS A 1 85 ? -13.673 -3.655 1.250 1.00 95.62 85 LYS A CA 1
ATOM 643 C C . LYS A 1 85 ? -12.923 -3.287 -0.015 1.00 95.62 85 LYS A C 1
ATOM 645 O O . LYS A 1 85 ? -12.645 -4.179 -0.833 1.00 95.62 85 LYS A O 1
#

Sequence (85 aa):
MVSAAQTILPDSDGAIDGHLREVGLTFHLLKDVPGLISKNIEKSLEEAFKPLGISDWNSLFWIAHPGGPAILDQVEIKLGLKAEK

Foldseek 3Di:
DDDDDDDDQPPCVLQWDWDQDPVGIDIDHDPCVLVSCLVCVQVVCCVVCVVVVDDQPQVDDDDDDCPDPSNVVSNCVSNVHDPVD

Secondary structure (DSSP, 8-state):
-------PPTT-TTSEEEEEETTEEEEEE-TTHHHHHHHHHHHHHHHHHGGGT---GGGS------S-HHHHHHHHHHHT--TT-

InterPro domains:
  IPR011141 Polyketide synthase, type III [PTHR11877] (1-85)
  IPR012328 Chalcone/stilbene synthase, C-terminal [PF02797] (1-85)
  IPR016039 Thiolase-like [G3DSA:3.40.47.10] (1-85)
  IPR016039 Thiolase-like [SSF53901] (2-85)

Organism: Lagenaria siceraria (NCBI:txid3668)

Radius of gyration: 15.34 Å; chains: 1; bounding box: 33×30×44 Å